Protein AF-A0A3P7F658-F1 (afdb_monomer_lite)

Structure (mmCIF, N/CA/C/O backbone):
data_AF-A0A3P7F658-F1
#
_entry.id   AF-A0A3P7F658-F1
#
loop_
_atom_site.group_PDB
_atom_site.id
_atom_site.type_symbol
_atom_site.label_atom_id
_atom_site.label_alt_id
_atom_site.label_comp_id
_atom_site.label_asym_id
_atom_site.label_entity_id
_atom_site.label_seq_id
_atom_site.pdbx_PDB_ins_code
_atom_site.Cartn_x
_atom_site.Cartn_y
_atom_site.Cartn_z
_atom_site.occupancy
_atom_site.B_iso_or_equiv
_atom_site.auth_seq_id
_atom_site.auth_comp_id
_atom_site.auth_asym_id
_atom_site.auth_atom_id
_atom_site.pdbx_PDB_model_num
ATOM 1 N N . MET A 1 1 ? 13.246 12.745 -25.468 1.00 48.81 1 MET A N 1
ATOM 2 C CA . MET A 1 1 ? 12.795 13.678 -24.410 1.00 48.81 1 MET A CA 1
ATOM 3 C C . MET A 1 1 ? 11.367 13.377 -23.953 1.00 48.81 1 MET A C 1
ATOM 5 O O . MET A 1 1 ? 11.172 13.197 -22.764 1.00 48.81 1 MET A O 1
ATOM 9 N N . SER A 1 2 ? 10.396 13.200 -24.860 1.00 56.00 2 SER A N 1
ATOM 10 C CA . SER A 1 2 ? 8.987 12.924 -24.503 1.00 56.00 2 SER A CA 1
ATOM 11 C C . SER A 1 2 ? 8.736 11.592 -23.772 1.00 56.00 2 SER A C 1
ATOM 13 O O . SER A 1 2 ? 7.877 11.538 -22.903 1.00 56.00 2 SER A O 1
ATOM 15 N N . ILE A 1 3 ? 9.503 10.534 -24.076 1.00 57.44 3 ILE A N 1
ATOM 16 C CA . ILE A 1 3 ? 9.364 9.210 -23.429 1.00 57.44 3 ILE A CA 1
ATOM 17 C C . ILE A 1 3 ? 9.821 9.248 -21.957 1.00 57.44 3 ILE A C 1
ATOM 19 O O . ILE A 1 3 ? 9.172 8.668 -21.095 1.00 57.44 3 ILE A O 1
ATOM 23 N N . ILE A 1 4 ? 10.890 9.995 -21.656 1.00 58.94 4 ILE A N 1
ATOM 24 C CA . ILE A 1 4 ? 11.433 10.126 -20.293 1.00 58.94 4 ILE A CA 1
ATOM 25 C C . ILE A 1 4 ? 10.449 10.892 -19.395 1.00 58.94 4 ILE A C 1
ATOM 27 O O . ILE A 1 4 ? 10.194 10.464 -18.276 1.00 58.94 4 ILE A O 1
ATOM 31 N N . ILE A 1 5 ? 9.834 11.964 -19.913 1.00 61.19 5 ILE A N 1
ATOM 32 C CA . ILE A 1 5 ? 8.835 12.765 -19.183 1.00 61.19 5 ILE A CA 1
ATOM 33 C C . ILE A 1 5 ? 7.604 11.919 -18.813 1.00 61.19 5 ILE A C 1
ATOM 35 O O . ILE A 1 5 ? 7.093 12.011 -17.698 1.00 61.19 5 ILE A O 1
ATOM 39 N N . PHE A 1 6 ? 7.146 11.053 -19.721 1.00 61.16 6 PHE A N 1
ATOM 40 C CA . PHE A 1 6 ? 6.002 10.177 -19.455 1.00 61.16 6 PHE A CA 1
ATOM 41 C C . PHE A 1 6 ? 6.326 9.071 -18.440 1.00 61.16 6 PHE A C 1
ATOM 43 O O . PHE A 1 6 ? 5.519 8.795 -17.554 1.00 61.16 6 PHE A O 1
ATOM 50 N N . SER A 1 7 ? 7.530 8.493 -18.511 1.00 62.72 7 SER A N 1
ATOM 51 C CA . SER A 1 7 ? 8.006 7.517 -17.522 1.00 62.72 7 SER A CA 1
ATOM 52 C C . SER A 1 7 ? 8.086 8.124 -16.115 1.00 62.72 7 SER A C 1
ATOM 54 O O . SER A 1 7 ? 7.703 7.475 -15.144 1.00 62.72 7 SER A O 1
ATOM 56 N N . THR A 1 8 ? 8.520 9.386 -15.991 1.00 66.69 8 THR A N 1
ATOM 57 C CA . THR A 1 8 ? 8.556 10.092 -14.698 1.00 66.69 8 THR A CA 1
ATOM 58 C C . THR A 1 8 ? 7.162 10.406 -14.148 1.00 66.69 8 THR A C 1
ATOM 60 O O . THR A 1 8 ? 6.943 10.287 -12.948 1.00 66.69 8 THR A O 1
ATOM 63 N N . GLN A 1 9 ? 6.186 10.728 -15.004 1.00 70.81 9 GLN A N 1
ATOM 64 C CA . GLN A 1 9 ? 4.804 10.962 -14.563 1.00 70.81 9 GLN A CA 1
ATOM 65 C C . GLN A 1 9 ? 4.122 9.681 -14.067 1.00 70.81 9 GLN A C 1
ATOM 67 O O . GLN A 1 9 ? 3.378 9.723 -13.087 1.00 70.81 9 GLN A O 1
ATOM 72 N N . HIS A 1 10 ? 4.392 8.537 -14.704 1.00 73.12 10 HIS A N 1
ATOM 73 C CA . HIS A 1 10 ? 3.880 7.245 -14.242 1.00 73.12 10 HIS A CA 1
ATOM 74 C C . HIS A 1 10 ? 4.469 6.854 -12.883 1.00 73.12 10 HIS A C 1
ATOM 76 O O . HIS A 1 10 ? 3.735 6.434 -11.990 1.00 73.12 10 HIS A O 1
ATOM 82 N N . PHE A 1 11 ? 5.778 7.057 -12.704 1.00 78.00 11 PHE A N 1
ATOM 83 C CA . PHE A 1 11 ? 6.467 6.850 -11.430 1.00 78.00 11 PHE A CA 1
ATOM 84 C C . PHE A 1 11 ? 5.806 7.641 -10.291 1.00 78.00 11 PHE A C 1
ATOM 86 O O . PHE A 1 11 ? 5.469 7.069 -9.254 1.00 78.00 11 PHE A O 1
ATOM 93 N N . GLU A 1 12 ? 5.574 8.942 -10.489 1.00 80.69 12 GLU A N 1
ATOM 94 C CA . GLU A 1 12 ? 4.965 9.800 -9.467 1.00 80.69 12 GLU A CA 1
ATOM 95 C C . GLU A 1 12 ? 3.525 9.378 -9.157 1.00 80.69 12 GLU A C 1
ATOM 97 O O . GLU A 1 12 ? 3.147 9.254 -7.989 1.00 80.69 12 GLU A O 1
ATOM 102 N N . ALA A 1 13 ? 2.728 9.106 -10.193 1.00 84.62 13 ALA A N 1
ATOM 103 C CA . ALA A 1 13 ? 1.338 8.696 -10.036 1.00 84.62 13 ALA A CA 1
ATOM 104 C C . ALA A 1 13 ? 1.214 7.362 -9.285 1.00 84.62 13 ALA A C 1
ATOM 106 O O . ALA A 1 13 ? 0.420 7.257 -8.345 1.00 84.62 13 ALA A O 1
ATOM 107 N N . TYR A 1 14 ? 2.022 6.366 -9.654 1.00 85.88 14 TYR A N 1
ATOM 108 C CA . TYR A 1 14 ? 2.029 5.062 -8.999 1.00 85.88 14 TYR A CA 1
ATOM 109 C C . TYR A 1 14 ? 2.485 5.166 -7.541 1.00 85.88 14 TYR A C 1
ATOM 111 O O . TYR A 1 14 ? 1.811 4.652 -6.645 1.00 85.88 14 TYR A O 1
ATOM 119 N N . PHE A 1 15 ? 3.579 5.887 -7.277 1.00 88.31 15 PHE A N 1
ATOM 120 C CA . PHE A 1 15 ? 4.074 6.094 -5.917 1.00 88.31 15 PHE A CA 1
ATOM 121 C C . PHE A 1 15 ? 2.996 6.695 -5.006 1.00 88.31 15 PHE A C 1
ATOM 123 O O . PHE A 1 15 ? 2.769 6.200 -3.895 1.00 88.31 15 PHE A O 1
ATOM 130 N N . LEU A 1 16 ? 2.304 7.735 -5.479 1.00 90.31 16 LEU A N 1
ATOM 131 C CA . LEU A 1 16 ? 1.237 8.396 -4.730 1.00 90.31 16 LEU A CA 1
ATOM 132 C C . LEU A 1 16 ? 0.032 7.474 -4.519 1.00 90.31 16 LEU A C 1
ATOM 134 O O . LEU A 1 16 ? -0.468 7.374 -3.395 1.00 90.31 16 LEU A O 1
ATOM 138 N N . PHE A 1 17 ? -0.413 6.774 -5.564 1.00 91.25 17 PHE A N 1
ATOM 139 C CA . PHE A 1 17 ? -1.553 5.858 -5.498 1.00 91.25 17 PHE A CA 1
ATOM 140 C C . PHE A 1 17 ? -1.312 4.705 -4.516 1.00 91.25 17 PHE A C 1
ATOM 142 O O . PHE A 1 17 ? -2.132 4.459 -3.623 1.00 91.25 17 PHE A O 1
ATOM 149 N N . SER A 1 18 ? -0.172 4.028 -4.634 1.00 90.38 18 SER A N 1
ATOM 150 C CA . SER A 1 18 ? 0.169 2.869 -3.805 1.00 90.38 18 SER A CA 1
ATOM 151 C C . SER A 1 18 ? 0.398 3.270 -2.350 1.00 90.38 18 SER A C 1
ATOM 153 O O . SER A 1 18 ? -0.112 2.618 -1.433 1.00 90.38 18 SER A O 1
ATOM 155 N N . SER A 1 19 ? 1.066 4.405 -2.118 1.00 91.94 19 SER A N 1
ATOM 156 C CA . SER A 1 19 ? 1.248 4.959 -0.771 1.00 91.94 19 SER A CA 1
ATOM 157 C C . SER A 1 19 ? -0.086 5.320 -0.120 1.00 91.94 19 SER A C 1
ATOM 159 O O . SER A 1 19 ? -0.325 4.958 1.035 1.00 91.94 19 SER A O 1
ATOM 161 N N . HIS A 1 20 ? -0.979 5.994 -0.851 1.00 93.31 20 HIS A N 1
ATOM 162 C CA . HIS A 1 20 ? -2.308 6.354 -0.357 1.00 93.31 20 HIS A CA 1
ATOM 163 C C . HIS A 1 20 ? -3.135 5.112 -0.002 1.00 93.31 20 HIS A C 1
ATOM 165 O O . HIS A 1 20 ? -3.727 5.045 1.075 1.00 93.31 20 HIS A O 1
ATOM 171 N N . THR A 1 21 ? -3.132 4.105 -0.872 1.00 93.75 21 THR A N 1
ATOM 172 C CA . THR A 1 21 ? -3.888 2.859 -0.689 1.00 93.75 21 THR A CA 1
ATOM 173 C C . THR A 1 21 ? -3.402 2.078 0.537 1.00 93.75 21 THR A C 1
ATOM 175 O O . THR A 1 21 ? -4.210 1.654 1.367 1.00 93.75 21 THR A O 1
ATOM 178 N N . LEU A 1 22 ? -2.084 1.970 0.729 1.00 93.50 22 LEU A N 1
ATOM 179 C CA . LEU A 1 22 ? -1.495 1.304 1.893 1.00 93.50 22 LEU A CA 1
ATOM 180 C C . LEU A 1 22 ? -1.752 2.070 3.200 1.00 93.50 22 LEU A C 1
ATOM 182 O O . LEU A 1 22 ? -2.094 1.463 4.216 1.00 93.50 22 LEU A O 1
ATOM 186 N N . ILE A 1 23 ? -1.655 3.403 3.181 1.00 93.44 23 ILE A N 1
ATOM 187 C CA . ILE A 1 23 ? -2.041 4.239 4.330 1.00 93.44 23 ILE A CA 1
ATOM 188 C C . ILE A 1 23 ? -3.533 4.073 4.642 1.00 93.44 23 ILE A C 1
ATOM 190 O O . ILE A 1 23 ? -3.906 3.981 5.813 1.00 93.44 23 ILE A O 1
ATOM 194 N N . GLY A 1 24 ? -4.384 3.982 3.619 1.00 94.50 24 GLY A N 1
ATOM 195 C CA . GLY A 1 24 ? -5.813 3.713 3.765 1.00 94.50 24 GLY A CA 1
ATOM 196 C C . GLY A 1 24 ? -6.092 2.404 4.508 1.00 94.50 24 GLY A C 1
ATOM 197 O O . GLY A 1 24 ? -6.902 2.392 5.440 1.00 94.50 24 GLY A O 1
ATOM 198 N N . LEU A 1 25 ? -5.366 1.331 4.178 1.00 95.38 25 LEU A N 1
ATOM 199 C CA . LEU A 1 25 ? -5.457 0.054 4.893 1.00 95.38 25 LEU A CA 1
ATOM 200 C C . LEU A 1 25 ? -5.006 0.182 6.352 1.00 95.38 25 LEU A C 1
ATOM 202 O O . LEU A 1 25 ? -5.702 -0.280 7.258 1.00 95.38 25 LEU A O 1
ATOM 206 N N . LEU A 1 26 ? -3.870 0.839 6.598 1.00 93.94 26 LEU A N 1
ATOM 207 C CA . LEU A 1 26 ? -3.364 1.072 7.956 1.00 93.94 26 LEU A CA 1
ATOM 208 C C . LEU A 1 26 ? -4.365 1.867 8.801 1.00 93.94 26 LEU A C 1
ATOM 210 O O . LEU A 1 26 ? -4.590 1.541 9.967 1.00 93.94 26 LEU A O 1
ATOM 214 N N . LEU A 1 27 ? -5.014 2.872 8.211 1.00 94.25 27 LEU A N 1
ATOM 215 C CA . LEU A 1 27 ? -6.063 3.649 8.863 1.00 94.25 27 LEU A CA 1
ATOM 216 C C . LEU A 1 27 ? -7.304 2.796 9.162 1.00 94.25 27 LEU A C 1
ATOM 218 O O . LEU A 1 27 ? -7.876 2.922 10.248 1.00 94.25 27 LEU A O 1
ATOM 222 N N . ALA A 1 28 ? -7.710 1.924 8.235 1.00 95.62 28 ALA A N 1
ATOM 223 C CA . ALA A 1 28 ? -8.821 0.996 8.437 1.00 95.62 28 ALA A CA 1
ATOM 224 C C . ALA A 1 28 ? -8.539 0.042 9.610 1.00 95.62 28 ALA A C 1
ATOM 226 O O . ALA A 1 28 ? -9.371 -0.086 10.510 1.00 95.62 28 ALA A O 1
ATOM 227 N N . ILE A 1 29 ? -7.342 -0.556 9.656 1.00 94.00 29 ILE A N 1
ATOM 228 C CA . ILE A 1 29 ? -6.898 -1.421 10.764 1.00 94.00 29 ILE A CA 1
ATOM 229 C C . ILE A 1 29 ? -6.891 -0.641 12.077 1.00 94.00 29 ILE A C 1
ATOM 231 O O . ILE A 1 29 ? -7.428 -1.110 13.079 1.00 94.00 29 ILE A O 1
ATOM 235 N N . ASN A 1 30 ? -6.330 0.568 12.075 1.00 93.25 30 ASN A N 1
ATOM 236 C CA . ASN A 1 30 ? -6.259 1.407 13.264 1.00 93.25 30 ASN A CA 1
ATOM 237 C C . ASN A 1 30 ? -7.654 1.686 13.851 1.00 93.25 30 ASN A C 1
ATOM 239 O O . ASN A 1 30 ? -7.879 1.510 15.050 1.00 93.25 30 ASN A O 1
ATOM 243 N N . ARG A 1 31 ? -8.618 2.064 13.000 1.00 92.50 31 ARG A N 1
ATOM 244 C CA . ARG A 1 31 ? -10.015 2.295 13.403 1.00 92.50 31 ARG A CA 1
ATOM 245 C C . ARG A 1 31 ? -10.678 1.020 13.915 1.00 92.50 31 ARG A C 1
ATOM 247 O O . ARG A 1 31 ? -11.343 1.059 14.950 1.00 92.50 31 ARG A O 1
ATOM 254 N N . PHE A 1 32 ? -10.460 -0.105 13.238 1.00 93.50 32 PHE A N 1
ATOM 255 C CA . PHE A 1 32 ? -10.966 -1.396 13.690 1.00 93.50 32 PHE A CA 1
ATOM 256 C C . PHE A 1 32 ? -10.440 -1.750 15.083 1.00 93.50 32 PHE A C 1
ATOM 258 O O . PHE A 1 32 ? -11.228 -2.098 15.959 1.00 93.50 32 PHE A O 1
ATOM 265 N N . CYS A 1 33 ? -9.133 -1.622 15.320 1.00 91.12 33 CYS A N 1
ATOM 266 C CA . CYS A 1 33 ? -8.521 -1.914 16.615 1.00 91.12 33 CYS A CA 1
ATOM 267 C C . CYS A 1 33 ? -9.040 -0.993 17.725 1.00 91.12 33 CYS A C 1
ATOM 269 O O . CYS A 1 33 ? -9.295 -1.478 18.826 1.00 91.12 33 CYS A O 1
ATOM 271 N N . ALA A 1 34 ? -9.251 0.295 17.437 1.00 90.19 34 ALA A N 1
ATOM 272 C CA . ALA A 1 34 ? -9.817 1.242 18.399 1.00 90.19 34 ALA A CA 1
ATOM 273 C C . ALA A 1 34 ? -11.234 0.840 18.848 1.00 90.19 34 ALA A C 1
ATOM 275 O O . ALA A 1 34 ? -11.551 0.922 20.032 1.00 90.19 34 ALA A O 1
ATOM 276 N N . VAL A 1 35 ? -12.070 0.360 17.919 1.00 89.69 35 VAL A N 1
ATOM 277 C CA . VAL A 1 35 ? -13.448 -0.078 18.211 1.00 89.69 35 VAL A CA 1
ATOM 278 C C . VAL A 1 35 ? -13.486 -1.478 18.831 1.00 89.69 35 VAL A C 1
ATOM 280 O O . VAL A 1 35 ? -14.267 -1.736 19.741 1.00 89.69 35 VAL A O 1
ATOM 283 N N . ALA A 1 36 ? -12.670 -2.409 18.337 1.00 87.88 36 ALA A N 1
ATOM 284 C CA . ALA A 1 36 ? -12.725 -3.812 18.738 1.00 87.88 36 ALA A CA 1
ATOM 285 C C . ALA A 1 36 ? -11.966 -4.112 20.038 1.00 87.88 36 ALA A C 1
ATOM 287 O O . ALA A 1 36 ? -12.346 -5.047 20.740 1.00 87.88 36 ALA A O 1
ATOM 288 N N . ILE A 1 37 ? -10.882 -3.384 20.332 1.00 87.38 37 ILE A N 1
ATOM 289 C CA . ILE A 1 37 ? -9.985 -3.661 21.466 1.00 87.38 37 ILE A CA 1
ATOM 290 C C . ILE A 1 37 ? -9.534 -2.342 22.131 1.00 87.38 37 ILE A C 1
ATOM 292 O O . ILE A 1 37 ? -8.339 -2.025 22.155 1.00 87.38 37 ILE A O 1
ATOM 296 N N . PRO A 1 38 ? -10.464 -1.562 22.713 1.00 82.50 38 PRO A N 1
ATOM 297 C CA . PRO A 1 38 ? -10.150 -0.244 23.267 1.00 82.50 38 PRO A CA 1
ATOM 298 C C . PRO A 1 38 ? -9.108 -0.299 24.397 1.00 82.50 38 PRO A C 1
ATOM 300 O O . PRO A 1 38 ? -8.268 0.590 24.513 1.00 82.50 38 PRO A O 1
ATOM 303 N N . THR A 1 39 ? -9.092 -1.372 25.194 1.00 82.62 39 THR A N 1
ATOM 304 C CA . THR A 1 39 ? -8.200 -1.515 26.360 1.00 82.62 39 THR A CA 1
ATOM 305 C C . THR A 1 39 ? -6.731 -1.732 25.998 1.00 82.62 39 THR A C 1
ATOM 307 O O . THR A 1 39 ? -5.853 -1.384 26.783 1.00 82.62 39 THR A O 1
ATOM 310 N N . LYS A 1 40 ? -6.439 -2.289 24.816 1.00 82.81 40 LYS A N 1
ATOM 311 C CA . LYS A 1 40 ? -5.063 -2.552 24.352 1.00 82.81 40 LYS A CA 1
ATOM 312 C C . LYS A 1 40 ? -4.625 -1.640 23.209 1.00 82.81 40 LYS A C 1
ATOM 314 O O . LYS A 1 40 ? -3.459 -1.681 22.826 1.00 82.81 40 LYS A O 1
ATOM 319 N N . TYR A 1 41 ? -5.518 -0.799 22.688 1.00 86.50 41 TYR A N 1
ATOM 320 C CA . TYR A 1 41 ? -5.236 0.072 21.548 1.00 86.50 41 TYR A CA 1
ATOM 321 C C . TYR A 1 41 ? -3.987 0.941 21.759 1.00 86.50 41 TYR A C 1
ATOM 323 O O . TYR A 1 41 ? -3.084 0.910 20.928 1.00 86.50 41 TYR A O 1
ATOM 331 N N . ASN A 1 42 ? -3.873 1.622 22.906 1.00 80.12 42 ASN A N 1
ATOM 332 C CA . ASN A 1 42 ? -2.725 2.492 23.205 1.00 80.12 42 ASN A CA 1
ATOM 333 C C . ASN A 1 42 ? -1.386 1.742 23.322 1.00 80.12 42 ASN A C 1
ATOM 335 O O . ASN A 1 42 ? -0.330 2.345 23.132 1.00 80.12 42 ASN A O 1
ATOM 339 N N . ALA A 1 43 ? -1.413 0.440 23.626 1.00 81.00 43 ALA A N 1
ATOM 340 C CA . ALA A 1 43 ? -0.210 -0.388 23.666 1.00 81.00 43 ALA A CA 1
ATOM 341 C C . ALA A 1 43 ? 0.221 -0.845 22.261 1.00 81.00 43 ALA A C 1
ATOM 343 O O . ALA A 1 43 ? 1.415 -0.958 21.996 1.00 81.00 43 ALA A O 1
ATOM 344 N N . ILE A 1 44 ? -0.740 -1.085 21.362 1.00 79.50 44 ILE A N 1
ATOM 345 C CA . ILE A 1 44 ? -0.494 -1.571 19.995 1.00 79.50 44 ILE A CA 1
ATOM 346 C C . ILE A 1 44 ? -0.148 -0.404 19.055 1.00 79.50 44 ILE A C 1
ATOM 348 O O . ILE A 1 44 ? 0.863 -0.439 18.358 1.00 79.50 44 ILE A O 1
ATOM 352 N N . PHE A 1 45 ? -0.957 0.657 19.056 1.00 84.50 45 PHE A N 1
ATOM 353 C CA . PHE A 1 45 ? -0.813 1.818 18.177 1.00 84.50 45 PHE A CA 1
ATOM 354 C C . PHE A 1 45 ? -0.276 3.028 18.946 1.00 84.50 45 PHE A C 1
ATOM 356 O O . PHE A 1 45 ? -0.981 3.994 19.227 1.00 84.50 45 PHE A O 1
ATOM 363 N N . ASN A 1 46 ? 1.017 2.992 19.274 1.00 86.44 46 ASN A N 1
ATOM 364 C CA . ASN A 1 46 ? 1.712 4.163 19.809 1.00 86.44 46 ASN A CA 1
ATOM 365 C C . ASN A 1 46 ? 2.179 5.088 18.666 1.00 86.44 46 ASN A C 1
ATOM 367 O O . ASN A 1 46 ? 2.604 4.618 17.609 1.00 86.44 46 ASN A O 1
ATOM 371 N N . ARG A 1 47 ? 2.198 6.409 18.889 1.00 85.62 47 ARG A N 1
ATOM 372 C CA . ARG A 1 47 ? 2.610 7.432 17.906 1.00 85.62 47 ARG A CA 1
ATOM 373 C C . ARG A 1 47 ? 3.943 7.105 17.232 1.00 85.62 47 ARG A C 1
ATOM 375 O O . ARG A 1 47 ? 4.068 7.219 16.019 1.00 85.62 47 ARG A O 1
ATOM 382 N N . ARG A 1 48 ? 4.938 6.661 18.007 1.00 88.62 48 ARG A N 1
ATOM 383 C CA . ARG A 1 48 ? 6.264 6.297 17.472 1.00 88.62 48 ARG A CA 1
ATOM 384 C C . ARG A 1 48 ? 6.206 5.092 16.531 1.00 88.62 48 ARG A C 1
ATOM 386 O O . ARG A 1 48 ? 6.940 5.063 15.551 1.00 88.62 48 ARG A O 1
ATOM 393 N N . PHE A 1 49 ? 5.360 4.110 16.831 1.00 89.12 49 PHE A N 1
ATOM 394 C CA . PHE A 1 49 ? 5.194 2.916 16.006 1.00 89.12 49 PHE A CA 1
ATOM 395 C C . PHE A 1 49 ? 4.500 3.255 14.684 1.00 89.12 49 PHE A C 1
ATOM 397 O O . PHE A 1 49 ? 4.990 2.879 13.625 1.00 89.12 49 PHE A O 1
ATOM 404 N N . VAL A 1 50 ? 3.440 4.068 14.739 1.00 89.50 50 VAL A N 1
ATOM 405 C CA . VAL A 1 50 ? 2.720 4.538 13.545 1.00 89.50 50 VAL A CA 1
ATOM 406 C C . VAL A 1 50 ? 3.641 5.311 12.604 1.00 89.50 50 VAL A C 1
ATOM 408 O O . VAL A 1 50 ? 3.684 5.006 11.417 1.00 89.50 50 VAL A O 1
ATOM 411 N N . ILE A 1 51 ? 4.433 6.255 13.127 1.00 90.75 51 ILE A N 1
ATOM 412 C CA . ILE A 1 51 ? 5.386 7.023 12.307 1.00 90.75 51 ILE A CA 1
ATOM 413 C C . ILE A 1 51 ? 6.390 6.092 11.616 1.00 90.75 51 ILE A C 1
ATOM 415 O O . ILE A 1 51 ? 6.646 6.249 10.425 1.00 90.75 51 ILE A O 1
ATOM 419 N N . LYS A 1 52 ? 6.928 5.094 12.332 1.00 92.75 52 LYS A N 1
ATOM 420 C CA . LYS A 1 52 ? 7.859 4.117 11.748 1.00 92.75 52 LYS A CA 1
ATOM 421 C C . LYS A 1 52 ? 7.218 3.306 10.623 1.00 92.75 52 LYS A C 1
ATOM 423 O O . LYS A 1 52 ? 7.860 3.118 9.597 1.00 92.75 52 LYS A O 1
ATOM 428 N N . ILE A 1 53 ? 5.974 2.857 10.796 1.00 92.50 53 ILE A N 1
ATOM 429 C CA . ILE A 1 53 ? 5.255 2.110 9.756 1.00 92.50 53 ILE A CA 1
ATOM 430 C C . ILE A 1 53 ? 5.021 2.979 8.518 1.00 92.50 53 ILE A C 1
ATOM 432 O O . ILE A 1 53 ? 5.256 2.508 7.412 1.00 92.50 53 ILE A O 1
ATOM 436 N N . VAL A 1 54 ? 4.587 4.231 8.688 1.00 91.50 54 VAL A N 1
ATOM 437 C CA . VAL A 1 54 ? 4.309 5.134 7.556 1.00 91.50 54 VAL A CA 1
ATOM 438 C C . VAL A 1 54 ? 5.586 5.485 6.792 1.00 91.50 54 VAL A C 1
ATOM 440 O O . VAL A 1 54 ? 5.607 5.451 5.568 1.00 91.50 54 VAL A O 1
ATOM 443 N N . ILE A 1 55 ? 6.683 5.778 7.492 1.00 93.44 55 ILE A N 1
ATOM 444 C CA . ILE A 1 55 ? 7.969 6.024 6.825 1.00 93.44 55 ILE A CA 1
ATOM 445 C C . ILE A 1 55 ? 8.451 4.747 6.124 1.00 93.44 55 ILE A C 1
ATOM 447 O O . ILE A 1 55 ? 8.906 4.800 4.983 1.00 93.44 55 ILE A O 1
ATOM 451 N N . GLY A 1 56 ? 8.313 3.591 6.778 1.00 92.19 56 GLY A N 1
ATOM 452 C CA . GLY A 1 56 ? 8.667 2.298 6.198 1.00 92.19 56 GLY A CA 1
ATOM 453 C C . GLY A 1 56 ? 7.869 1.971 4.935 1.00 92.19 56 GLY A C 1
ATOM 454 O O . GLY A 1 56 ? 8.445 1.471 3.973 1.00 92.19 56 GLY A O 1
ATOM 455 N N . SER A 1 57 ? 6.573 2.297 4.898 1.00 91.38 57 SER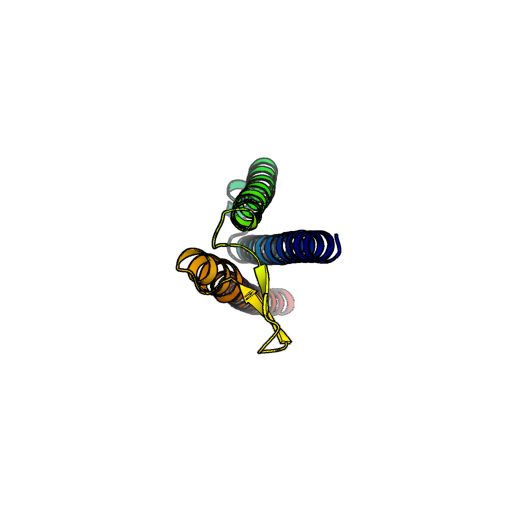 A N 1
ATOM 456 C CA . SER A 1 57 ? 5.740 2.072 3.715 1.00 91.38 57 SER A CA 1
ATOM 457 C C . SER A 1 57 ? 6.150 2.956 2.540 1.00 91.38 57 SER A C 1
ATOM 459 O O . SER A 1 57 ? 6.204 2.470 1.413 1.00 91.38 57 SER A O 1
ATOM 461 N N . TRP A 1 58 ? 6.505 4.218 2.788 1.00 91.25 58 TRP A N 1
ATOM 462 C CA . TRP A 1 58 ? 7.020 5.108 1.743 1.00 91.25 58 TRP A CA 1
ATOM 463 C C . TRP A 1 58 ? 8.354 4.622 1.187 1.00 91.25 58 TRP A C 1
ATOM 465 O O . TRP A 1 58 ? 8.520 4.565 -0.028 1.00 91.25 58 TRP A O 1
ATOM 475 N N . ILE A 1 59 ? 9.283 4.214 2.056 1.00 92.94 59 ILE A N 1
ATOM 476 C CA . ILE A 1 59 ? 10.575 3.661 1.627 1.00 92.94 59 ILE A CA 1
ATOM 477 C C . ILE A 1 59 ? 10.363 2.402 0.781 1.00 92.94 59 ILE A C 1
ATOM 479 O O . ILE A 1 59 ? 10.973 2.273 -0.278 1.00 92.94 59 ILE A O 1
ATOM 483 N N . LEU A 1 60 ? 9.470 1.501 1.202 1.00 90.00 60 LEU A N 1
ATOM 484 C CA . LEU A 1 60 ? 9.144 0.298 0.436 1.00 90.00 60 LEU A CA 1
ATOM 485 C C . LEU A 1 60 ? 8.612 0.646 -0.961 1.00 90.00 60 LEU A C 1
ATOM 487 O O . LEU A 1 60 ? 9.055 0.052 -1.940 1.00 90.00 60 LEU A O 1
ATOM 491 N N . MET A 1 61 ? 7.710 1.627 -1.069 1.00 89.12 61 MET A N 1
ATOM 492 C CA . MET A 1 61 ? 7.194 2.057 -2.371 1.00 89.12 61 MET A CA 1
ATOM 493 C C . MET A 1 61 ? 8.277 2.700 -3.236 1.00 89.12 61 MET A C 1
ATOM 495 O O . MET A 1 61 ? 8.342 2.395 -4.421 1.00 89.12 61 MET A O 1
ATOM 499 N N . LEU A 1 62 ? 9.173 3.514 -2.669 1.00 89.00 62 LEU A N 1
ATOM 500 C CA . LEU A 1 62 ? 10.303 4.081 -3.415 1.00 89.00 62 LEU A CA 1
ATOM 501 C C . LEU A 1 62 ? 11.222 2.994 -3.985 1.00 89.00 62 LEU A C 1
ATOM 503 O O . LEU A 1 62 ? 11.669 3.119 -5.122 1.00 89.00 62 LEU A O 1
ATOM 507 N N . ILE A 1 63 ? 11.467 1.916 -3.232 1.00 89.25 63 ILE A N 1
ATOM 508 C CA . ILE A 1 63 ? 12.257 0.772 -3.709 1.00 89.25 63 ILE A CA 1
ATOM 509 C C . ILE A 1 63 ? 11.565 0.106 -4.900 1.00 89.25 63 ILE A C 1
ATOM 511 O O . ILE A 1 63 ? 12.210 -0.122 -5.918 1.00 89.25 63 ILE A O 1
ATOM 515 N N . VAL A 1 64 ? 10.259 -0.165 -4.803 1.00 87.38 64 VAL A N 1
ATOM 516 C CA . VAL A 1 64 ? 9.488 -0.752 -5.912 1.00 87.38 64 VAL A CA 1
ATOM 517 C C . VAL A 1 64 ? 9.535 0.159 -7.137 1.00 87.38 64 VAL A C 1
ATOM 519 O O . VAL A 1 64 ? 9.803 -0.314 -8.234 1.00 87.38 64 VAL A O 1
ATOM 522 N N . CYS A 1 65 ? 9.369 1.468 -6.951 1.00 85.81 65 CYS A N 1
ATOM 523 C CA . CYS A 1 65 ? 9.418 2.437 -8.043 1.00 85.81 65 CYS A CA 1
ATOM 524 C C . CYS A 1 65 ? 10.821 2.555 -8.676 1.00 85.81 65 CYS A C 1
ATOM 526 O O . CYS A 1 65 ? 10.950 2.841 -9.865 1.00 85.81 65 CYS A O 1
ATOM 528 N N . ALA A 1 66 ? 11.891 2.299 -7.920 1.00 85.88 66 ALA A N 1
ATOM 529 C CA . ALA A 1 66 ? 13.245 2.256 -8.466 1.00 85.88 66 ALA A CA 1
ATOM 530 C C . ALA A 1 66 ? 13.447 1.078 -9.438 1.00 85.88 66 ALA A C 1
ATOM 532 O O . ALA A 1 66 ? 14.200 1.221 -10.400 1.00 85.88 66 ALA A O 1
ATOM 533 N N . LEU A 1 67 ? 12.731 -0.043 -9.257 1.00 86.50 67 LEU A N 1
ATOM 534 C CA . LEU A 1 67 ? 12.825 -1.217 -10.141 1.00 86.50 67 LEU A CA 1
ATOM 535 C C . LEU A 1 67 ? 12.383 -0.925 -11.582 1.00 86.50 67 LEU A C 1
ATOM 537 O O . LEU A 1 67 ? 12.842 -1.596 -12.497 1.00 86.50 67 LEU A O 1
ATOM 541 N N . TYR A 1 68 ? 11.563 0.104 -11.800 1.00 81.56 68 TYR A N 1
ATOM 542 C CA . TYR A 1 68 ? 11.098 0.519 -13.130 1.00 81.56 68 TYR A CA 1
ATOM 543 C C . TYR A 1 68 ? 12.238 1.018 -14.016 1.00 81.56 68 TYR A C 1
ATOM 545 O O . TYR A 1 68 ? 12.078 1.077 -15.227 1.00 81.56 68 TYR A O 1
ATOM 553 N N . HIS A 1 69 ? 13.371 1.394 -13.416 1.00 83.38 69 HIS A N 1
ATOM 554 C CA . HIS A 1 69 ? 14.551 1.872 -14.133 1.00 83.38 69 HIS A CA 1
ATOM 555 C C . HIS A 1 69 ? 15.516 0.737 -14.508 1.00 83.38 69 HIS A C 1
ATOM 557 O O . HIS A 1 69 ? 16.565 1.005 -15.091 1.00 83.38 69 HIS A O 1
ATOM 563 N N . ILE A 1 70 ? 15.198 -0.512 -14.155 1.00 85.06 70 ILE A N 1
ATOM 564 C CA . ILE A 1 70 ? 15.991 -1.689 -14.514 1.00 85.06 70 ILE A CA 1
ATOM 565 C C . ILE A 1 70 ? 15.602 -2.146 -15.923 1.00 85.06 70 ILE A C 1
ATOM 567 O O . ILE A 1 70 ? 14.422 -2.201 -16.270 1.00 85.06 70 ILE A O 1
ATOM 571 N N . ASP A 1 71 ? 16.602 -2.524 -16.718 1.00 83.81 71 ASP A N 1
ATOM 572 C CA . ASP A 1 71 ? 16.399 -3.061 -18.063 1.00 83.81 71 ASP A CA 1
ATOM 573 C C . ASP A 1 71 ? 15.463 -4.276 -18.071 1.00 83.81 71 ASP A C 1
ATOM 575 O O . ASP A 1 71 ? 15.638 -5.236 -17.319 1.00 83.81 71 ASP A O 1
ATOM 579 N N . GLY A 1 72 ? 14.436 -4.211 -18.922 1.00 84.25 72 GLY A N 1
ATOM 580 C CA . GLY A 1 72 ? 13.355 -5.193 -19.005 1.00 84.25 72 GLY A CA 1
ATOM 581 C C . GLY A 1 72 ? 12.160 -4.927 -18.083 1.00 84.25 72 GLY A C 1
ATOM 582 O O . GLY A 1 72 ? 11.125 -5.568 -18.248 1.00 84.25 72 GLY A O 1
ATOM 583 N N . CYS A 1 73 ? 12.254 -4.001 -17.128 1.00 86.88 73 CYS A N 1
ATOM 584 C CA . CYS A 1 73 ? 11.158 -3.641 -16.214 1.00 86.88 73 CYS A CA 1
ATOM 585 C C . CYS A 1 73 ? 10.517 -2.288 -16.571 1.00 86.88 73 CYS A C 1
ATOM 587 O O . CYS A 1 73 ? 9.673 -1.780 -15.830 1.00 86.88 73 CYS A O 1
ATOM 589 N N . HIS A 1 74 ? 10.948 -1.688 -17.682 1.00 82.50 74 HIS A N 1
ATOM 590 C CA . HIS A 1 74 ? 10.531 -0.358 -18.098 1.00 82.50 74 HIS A CA 1
ATOM 591 C C . HIS A 1 74 ? 9.059 -0.346 -18.514 1.00 82.50 74 HIS A C 1
ATOM 593 O O . HIS A 1 74 ? 8.548 -1.279 -19.140 1.00 82.50 74 HIS A O 1
ATOM 599 N N . TYR A 1 75 ? 8.391 0.759 -18.201 1.00 80.94 75 TYR A N 1
ATOM 600 C CA . TYR A 1 75 ? 7.021 1.014 -18.622 1.00 80.94 75 TYR A CA 1
ATOM 601 C C . TYR A 1 75 ? 7.035 1.792 -19.938 1.00 80.94 75 TYR A C 1
ATOM 603 O O . TYR A 1 75 ? 7.432 2.961 -19.978 1.00 80.94 75 TYR A O 1
ATOM 611 N N . ASN A 1 76 ? 6.660 1.138 -21.035 1.00 82.62 76 ASN A N 1
ATOM 612 C CA . ASN A 1 76 ? 6.785 1.688 -22.379 1.00 82.62 76 ASN A CA 1
ATOM 613 C C . ASN A 1 76 ? 5.419 1.837 -23.065 1.00 82.62 76 ASN A C 1
ATOM 615 O O . ASN A 1 76 ? 4.409 1.248 -22.680 1.00 82.62 76 ASN A O 1
ATOM 619 N N . PHE A 1 77 ? 5.377 2.706 -24.074 1.00 82.88 77 PHE A N 1
ATOM 620 C CA . PHE A 1 77 ? 4.200 2.843 -24.921 1.00 82.88 77 PHE A CA 1
ATOM 621 C C . PHE A 1 77 ? 4.327 1.887 -26.099 1.00 82.88 77 PHE A C 1
ATOM 623 O O . PHE A 1 77 ? 5.173 2.087 -26.980 1.00 82.88 77 PHE A O 1
ATOM 630 N N . ASP A 1 78 ? 3.470 0.873 -26.135 1.00 84.62 78 ASP A N 1
ATOM 631 C CA . ASP A 1 78 ? 3.380 -0.014 -27.281 1.00 84.62 78 ASP A CA 1
ATOM 632 C C . ASP A 1 78 ? 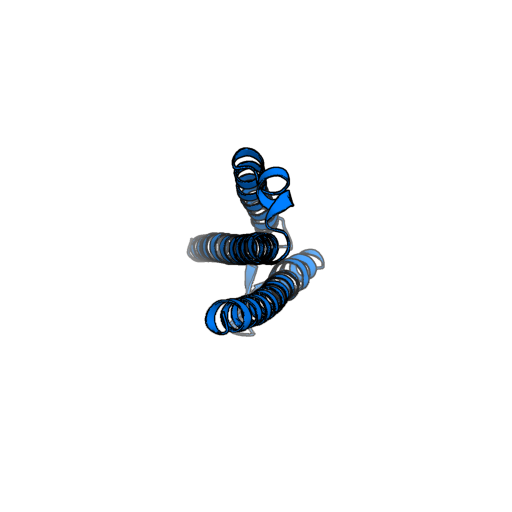2.616 0.677 -28.413 1.00 84.62 78 ASP A C 1
ATOM 634 O O . ASP A 1 78 ? 1.443 1.042 -28.296 1.00 84.62 78 ASP A O 1
ATOM 638 N N . ARG A 1 79 ? 3.303 0.841 -29.544 1.00 86.00 79 ARG A N 1
ATOM 639 C CA . ARG A 1 79 ? 2.761 1.491 -30.740 1.00 86.00 79 ARG A CA 1
ATOM 640 C C . ARG A 1 79 ? 1.781 0.615 -31.517 1.00 86.00 79 ARG A C 1
ATOM 642 O O . ARG A 1 79 ? 1.077 1.153 -32.363 1.00 86.00 79 ARG A O 1
ATOM 649 N N . ILE A 1 80 ? 1.752 -0.694 -31.269 1.00 87.38 80 ILE A N 1
ATOM 650 C CA . ILE A 1 80 ? 0.846 -1.627 -31.949 1.00 87.38 80 ILE A CA 1
ATOM 651 C C . ILE A 1 80 ? -0.518 -1.609 -31.262 1.00 87.38 80 ILE A C 1
ATOM 653 O O . ILE A 1 80 ? -1.545 -1.423 -31.911 1.00 87.38 80 ILE A O 1
ATOM 657 N N . THR A 1 81 ? -0.534 -1.771 -29.939 1.00 88.06 81 THR A N 1
ATOM 658 C CA . THR A 1 81 ? -1.778 -1.775 -29.154 1.00 88.06 81 THR A CA 1
ATOM 659 C C . THR A 1 81 ? -2.241 -0.379 -28.735 1.00 88.06 81 THR A C 1
ATOM 661 O O . THR A 1 81 ? -3.360 -0.242 -28.239 1.00 88.06 81 THR A O 1
ATOM 664 N N . TYR A 1 82 ? -1.412 0.653 -28.947 1.00 85.50 82 TYR A N 1
ATOM 665 C CA . TYR A 1 82 ? -1.616 2.029 -28.476 1.00 85.50 82 TYR A CA 1
ATOM 666 C C . TYR A 1 82 ? -1.880 2.107 -26.967 1.00 85.50 82 TYR A C 1
ATOM 668 O O . TYR A 1 82 ? -2.676 2.923 -26.496 1.00 85.50 82 TYR A O 1
ATOM 676 N N . ARG A 1 83 ? -1.229 1.229 -26.199 1.00 83.75 83 ARG A N 1
ATOM 677 C CA . ARG A 1 83 ? -1.374 1.135 -24.746 1.00 83.75 83 ARG A CA 1
ATOM 678 C C . ARG A 1 83 ? -0.023 1.273 -24.075 1.00 83.75 83 ARG A C 1
ATOM 680 O O . ARG A 1 83 ? 1.004 0.838 -24.590 1.00 83.75 83 ARG A O 1
ATOM 687 N N . TRP A 1 84 ? -0.056 1.879 -22.899 1.00 82.06 84 TRP A N 1
ATOM 688 C CA . TRP A 1 84 ? 1.061 1.813 -21.979 1.00 82.06 84 TRP A CA 1
ATOM 689 C C . TRP A 1 84 ? 1.049 0.455 -21.296 1.00 82.06 84 TRP A C 1
ATOM 691 O O . TRP A 1 84 ? 0.005 0.023 -20.802 1.00 82.06 84 TRP A O 1
ATOM 701 N N . GLN A 1 85 ? 2.184 -0.224 -21.319 1.00 83.94 85 GLN A N 1
ATOM 702 C CA . GLN A 1 85 ? 2.341 -1.515 -20.676 1.00 83.94 85 GLN A CA 1
ATOM 703 C C . GLN A 1 85 ? 3.791 -1.717 -20.262 1.00 83.94 85 GLN A C 1
ATOM 705 O O . GLN A 1 85 ? 4.711 -1.053 -20.743 1.00 83.94 85 GLN A O 1
ATOM 710 N N . PHE A 1 86 ? 3.984 -2.643 -19.336 1.00 85.88 86 PHE A N 1
ATOM 711 C CA . PHE A 1 86 ? 5.316 -3.138 -19.055 1.00 85.88 86 PHE A CA 1
ATOM 712 C C . PHE A 1 86 ? 5.833 -3.935 -20.240 1.00 85.88 86 PHE A C 1
ATOM 714 O O . PHE A 1 86 ? 5.068 -4.581 -20.957 1.00 85.88 86 PHE A O 1
ATOM 721 N N . GLU A 1 87 ? 7.146 -3.902 -20.426 1.00 84.88 87 GLU A N 1
ATOM 722 C CA . GLU A 1 87 ? 7.801 -4.776 -21.385 1.00 84.88 87 GLU A CA 1
ATOM 723 C C . GLU A 1 87 ? 7.485 -6.247 -21.066 1.00 84.88 87 GLU A C 1
ATOM 725 O O . GLU A 1 87 ? 7.477 -6.643 -19.897 1.00 84.88 87 GLU A O 1
ATOM 730 N N . ASP A 1 88 ? 7.225 -7.067 -22.093 1.00 85.88 88 ASP A N 1
ATOM 731 C CA . ASP A 1 88 ? 6.898 -8.493 -21.927 1.00 85.88 88 ASP A CA 1
ATOM 732 C C . ASP A 1 88 ? 8.150 -9.331 -21.615 1.00 85.88 88 ASP A C 1
ATOM 734 O O . ASP A 1 88 ? 8.526 -10.283 -22.301 1.00 85.88 88 ASP A O 1
ATOM 738 N N . THR A 1 89 ? 8.831 -8.946 -20.544 1.00 90.62 89 THR A N 1
ATOM 739 C CA . THR A 1 89 ? 9.862 -9.734 -19.887 1.00 90.62 89 THR A CA 1
ATOM 740 C C . THR A 1 89 ? 9.294 -10.335 -18.606 1.00 90.62 89 THR A C 1
ATOM 742 O O . THR A 1 89 ? 8.215 -9.972 -18.126 1.00 90.62 89 THR A O 1
ATOM 745 N N . LEU A 1 90 ? 10.050 -11.251 -17.999 1.00 90.56 90 LEU A N 1
ATOM 746 C CA . LEU A 1 90 ? 9.717 -11.764 -16.675 1.00 90.56 90 LEU A CA 1
ATOM 747 C C . LEU A 1 90 ? 9.610 -10.626 -15.641 1.00 90.56 90 LEU A C 1
ATOM 749 O O . LEU A 1 90 ? 8.711 -10.648 -14.805 1.00 90.56 90 LEU A O 1
ATOM 753 N N . CYS A 1 91 ? 10.498 -9.627 -15.708 1.00 90.94 91 CYS A N 1
ATOM 754 C CA . CYS A 1 91 ? 10.490 -8.524 -14.752 1.00 90.94 91 CYS A CA 1
ATOM 755 C C . CYS A 1 91 ? 9.264 -7.627 -14.921 1.00 90.94 91 CYS A C 1
ATOM 757 O O . CYS A 1 91 ? 8.578 -7.343 -13.941 1.00 90.94 91 CYS A O 1
ATOM 759 N N . GLY A 1 92 ? 8.968 -7.222 -16.159 1.00 89.12 92 GLY A N 1
ATOM 760 C CA . GLY A 1 92 ? 7.818 -6.375 -16.458 1.00 89.12 92 GLY A CA 1
ATOM 761 C C . GLY A 1 92 ? 6.497 -7.021 -16.040 1.00 89.12 92 GLY A C 1
ATOM 762 O O . GLY A 1 92 ? 5.666 -6.360 -15.422 1.00 89.12 9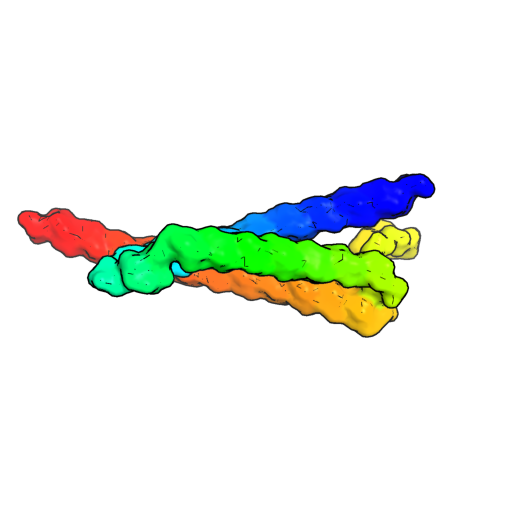2 GLY A O 1
ATOM 763 N N . ARG A 1 93 ? 6.339 -8.337 -16.251 1.00 89.75 93 ARG A N 1
ATOM 764 C CA . ARG A 1 93 ? 5.170 -9.090 -15.761 1.00 89.75 93 ARG A CA 1
ATOM 765 C C . ARG A 1 93 ? 5.093 -9.167 -14.242 1.00 89.75 93 ARG A C 1
ATOM 767 O O . ARG A 1 93 ? 4.029 -8.932 -13.679 1.00 89.75 93 ARG A O 1
ATOM 774 N N . ILE A 1 94 ? 6.201 -9.465 -13.560 1.00 90.62 94 ILE A N 1
ATOM 775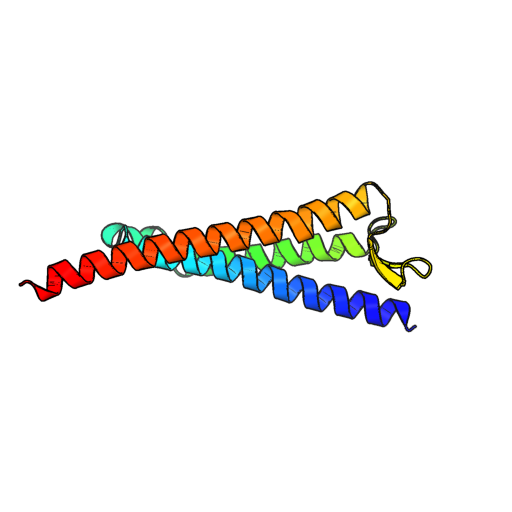 C CA . ILE A 1 94 ? 6.221 -9.504 -12.089 1.00 90.62 94 ILE A CA 1
ATOM 776 C C . ILE A 1 94 ? 5.846 -8.134 -11.513 1.00 90.62 94 ILE A C 1
ATOM 778 O O . ILE A 1 94 ? 5.034 -8.049 -10.591 1.00 90.62 94 ILE A O 1
ATOM 782 N N . LEU A 1 95 ? 6.407 -7.061 -12.064 1.00 89.31 95 LEU A N 1
ATOM 783 C CA . LEU A 1 95 ? 6.169 -5.709 -11.579 1.00 89.31 95 LEU A CA 1
ATOM 784 C C . LEU A 1 95 ? 4.732 -5.256 -11.880 1.00 89.31 95 LEU A C 1
ATOM 786 O O . LEU A 1 95 ? 4.011 -4.877 -10.963 1.00 89.31 95 LEU A O 1
ATOM 790 N N . GLY A 1 96 ? 4.275 -5.384 -13.125 1.00 88.38 96 GLY A N 1
ATOM 791 C CA . GLY A 1 96 ? 2.943 -4.935 -13.530 1.00 88.38 96 GLY A CA 1
ATOM 792 C C . GLY A 1 96 ? 1.798 -5.780 -12.977 1.00 88.38 96 GLY A C 1
ATOM 793 O O . GLY A 1 96 ? 0.852 -5.254 -12.391 1.00 88.38 96 GLY A O 1
ATOM 794 N N . GLU A 1 97 ? 1.860 -7.102 -13.124 1.00 90.19 97 GLU A N 1
ATOM 795 C CA . GLU A 1 97 ? 0.742 -7.959 -12.720 1.00 90.19 97 GLU A CA 1
ATOM 796 C C . GLU A 1 97 ? 0.712 -8.157 -11.206 1.00 90.19 97 GLU A C 1
ATOM 798 O O . GLU A 1 97 ? -0.332 -7.993 -10.573 1.00 90.19 97 GLU A O 1
ATOM 803 N N . TYR A 1 98 ? 1.849 -8.495 -10.595 1.00 89.88 98 TYR A N 1
ATOM 804 C CA . TYR A 1 98 ? 1.869 -8.843 -9.176 1.00 89.88 98 TYR A CA 1
ATOM 805 C C . TYR A 1 98 ? 2.048 -7.624 -8.276 1.00 89.88 98 TYR A C 1
ATOM 807 O O . TYR A 1 98 ? 1.278 -7.467 -7.323 1.00 89.88 98 TYR A O 1
ATOM 815 N N . ALA A 1 99 ? 3.039 -6.771 -8.552 1.00 88.88 99 ALA A N 1
ATOM 816 C CA . ALA A 1 99 ? 3.357 -5.652 -7.666 1.00 88.88 99 ALA A CA 1
ATOM 817 C C . ALA A 1 99 ? 2.397 -4.466 -7.825 1.00 88.88 99 ALA A C 1
ATOM 819 O O . ALA A 1 99 ? 2.038 -3.866 -6.814 1.00 88.88 99 ALA A O 1
ATOM 820 N N . GLU A 1 100 ? 1.935 -4.149 -9.038 1.00 87.44 100 GLU A N 1
ATOM 821 C CA . GLU A 1 100 ? 0.939 -3.090 -9.219 1.00 87.44 100 GLU A CA 1
ATOM 822 C C . GLU A 1 100 ? -0.487 -3.620 -9.067 1.00 87.44 100 GLU A C 1
ATOM 824 O O . GLU A 1 100 ? -1.216 -3.183 -8.174 1.00 87.44 100 GLU A O 1
ATOM 829 N N . TYR A 1 101 ? -0.902 -4.561 -9.919 1.00 90.94 101 TYR A N 1
ATOM 830 C CA . TYR A 1 101 ? -2.313 -4.924 -10.046 1.00 90.94 101 TYR A CA 1
ATOM 831 C C . TYR A 1 101 ? -2.824 -5.774 -8.873 1.00 90.94 101 TYR A C 1
ATOM 833 O O . TYR A 1 101 ? -3.711 -5.334 -8.132 1.00 90.94 101 TYR A O 1
ATOM 841 N N . TYR A 1 102 ? -2.267 -6.970 -8.656 1.00 94.44 102 TYR A N 1
ATOM 842 C CA . TYR A 1 102 ? -2.757 -7.882 -7.613 1.00 94.44 102 TYR A CA 1
ATOM 843 C C . TYR A 1 102 ? -2.535 -7.341 -6.202 1.00 94.44 102 TYR A C 1
ATOM 845 O O . TYR A 1 102 ? -3.432 -7.447 -5.361 1.00 94.44 102 TYR A O 1
ATOM 853 N N . PHE A 1 103 ? -1.375 -6.738 -5.930 1.00 92.19 103 PHE A N 1
ATOM 854 C CA . PHE A 1 103 ? -1.099 -6.146 -4.623 1.00 92.19 103 PHE A CA 1
ATOM 855 C C . PHE A 1 103 ? -2.065 -4.997 -4.303 1.00 92.19 103 PHE A C 1
ATOM 857 O O . PHE A 1 103 ? -2.680 -4.999 -3.234 1.00 92.19 103 PHE A O 1
ATOM 864 N N . SER A 1 104 ? -2.275 -4.055 -5.230 1.00 93.00 104 SER A N 1
ATOM 865 C CA . SER A 1 104 ? -3.213 -2.942 -5.017 1.00 93.00 104 SER A CA 1
ATOM 866 C C . SER A 1 104 ? -4.644 -3.435 -4.834 1.00 93.00 104 SER A C 1
ATOM 868 O O . SER A 1 104 ? -5.335 -2.997 -3.910 1.00 93.00 104 SER A O 1
ATOM 870 N N . LEU A 1 105 ? -5.083 -4.391 -5.659 1.00 95.69 105 LEU A N 1
ATOM 871 C CA . LEU A 1 105 ? -6.404 -5.004 -5.535 1.00 95.69 105 LEU A CA 1
ATOM 872 C C . LEU A 1 105 ? -6.588 -5.653 -4.158 1.00 95.69 105 LEU A C 1
ATOM 874 O O . LEU A 1 105 ? -7.599 -5.417 -3.493 1.00 95.69 105 LEU A O 1
ATOM 878 N N . PHE A 1 106 ? -5.599 -6.421 -3.698 1.00 96.31 106 PHE A N 1
ATOM 879 C CA . PHE A 1 106 ? -5.618 -7.045 -2.379 1.00 96.31 106 PHE A CA 1
ATOM 880 C C . PHE A 1 106 ? -5.744 -6.008 -1.255 1.00 96.31 106 PHE A C 1
ATOM 882 O O . PHE A 1 106 ? -6.610 -6.141 -0.387 1.00 96.31 106 PHE A O 1
ATOM 889 N N . VAL A 1 107 ? -4.934 -4.946 -1.279 1.00 95.94 107 VAL A N 1
ATOM 890 C CA . VAL A 1 107 ? -4.959 -3.894 -0.247 1.00 95.94 107 VAL A CA 1
ATOM 891 C C . VAL A 1 107 ? -6.307 -3.162 -0.226 1.00 95.94 107 VAL A C 1
ATOM 893 O O . VAL A 1 107 ? -6.844 -2.901 0.857 1.00 95.94 107 VAL A O 1
ATOM 896 N N . ILE A 1 108 ? -6.895 -2.871 -1.390 1.00 96.62 108 ILE A N 1
ATOM 897 C CA . ILE A 1 108 ? -8.215 -2.227 -1.496 1.00 96.62 108 ILE A CA 1
ATOM 898 C C . ILE A 1 108 ? -9.307 -3.137 -0.930 1.00 96.62 108 ILE A C 1
ATOM 900 O O . ILE A 1 108 ? -10.090 -2.698 -0.086 1.00 96.62 108 ILE A O 1
ATOM 904 N N . LEU A 1 109 ? -9.347 -4.409 -1.337 1.00 97.88 109 LEU A N 1
ATOM 905 C CA . LEU A 1 109 ? -10.347 -5.366 -0.853 1.00 97.88 109 LEU A CA 1
ATOM 906 C C . LEU A 1 109 ? -10.254 -5.553 0.663 1.00 97.88 109 LEU A C 1
ATOM 908 O O . LEU A 1 109 ? -11.268 -5.478 1.359 1.00 97.88 109 LEU A O 1
ATOM 912 N N . MET A 1 110 ? -9.041 -5.706 1.195 1.00 97.44 110 MET A N 1
ATOM 913 C CA . MET A 1 110 ? -8.820 -5.792 2.639 1.00 97.44 110 MET A CA 1
ATOM 914 C C . MET A 1 110 ? -9.285 -4.529 3.365 1.00 97.44 110 MET A C 1
ATOM 916 O O . MET A 1 110 ? -9.940 -4.618 4.405 1.00 97.44 110 MET A O 1
ATOM 920 N N . SER A 1 111 ? -9.015 -3.350 2.802 1.00 96.88 111 SER A N 1
ATOM 921 C CA . SER A 1 111 ? -9.476 -2.077 3.365 1.00 96.88 111 SER A CA 1
ATOM 922 C C . SER A 1 111 ? -11.001 -2.002 3.413 1.00 96.88 111 SER A C 1
ATOM 924 O O . SER A 1 111 ? -11.563 -1.581 4.426 1.00 96.88 111 SER A O 1
ATOM 926 N N . LEU A 1 112 ? -11.689 -2.425 2.349 1.00 96.81 112 LEU A N 1
ATOM 927 C CA . LEU A 1 112 ? -13.153 -2.447 2.287 1.00 96.81 112 LEU A CA 1
ATOM 928 C C . LEU A 1 112 ? -13.745 -3.408 3.320 1.00 96.81 112 LEU A C 1
ATOM 930 O O . LEU A 1 112 ? -14.656 -3.025 4.056 1.00 96.81 112 LEU A O 1
ATOM 934 N N . ILE A 1 113 ? -13.188 -4.615 3.432 1.00 97.88 113 ILE A N 1
ATOM 935 C CA . ILE A 1 113 ? -13.623 -5.621 4.409 1.00 97.88 113 ILE A CA 1
ATOM 936 C C . ILE A 1 113 ? -13.475 -5.080 5.834 1.00 97.88 113 ILE A C 1
ATOM 938 O O . ILE A 1 113 ? -14.430 -5.103 6.611 1.00 97.88 113 ILE A O 1
ATOM 942 N N . ILE A 1 114 ? -12.306 -4.536 6.182 1.00 97.00 114 ILE A N 1
ATOM 943 C CA . ILE A 1 114 ? -12.040 -4.027 7.535 1.00 97.00 114 ILE A CA 1
ATOM 944 C C . ILE A 1 114 ? -12.943 -2.836 7.868 1.00 97.00 114 ILE A C 1
ATOM 946 O O . ILE A 1 114 ? -13.496 -2.776 8.971 1.00 97.00 114 ILE A O 1
ATOM 950 N N . ASN A 1 115 ? -13.142 -1.904 6.933 1.00 96.44 115 ASN A N 1
ATOM 951 C CA . ASN A 1 115 ? -14.068 -0.788 7.136 1.00 96.44 115 ASN A CA 1
ATOM 952 C C . ASN A 1 115 ? -15.513 -1.275 7.308 1.00 96.44 115 ASN A C 1
ATOM 954 O O . ASN A 1 115 ? -16.209 -0.786 8.199 1.00 96.44 115 ASN A O 1
ATOM 958 N N . GLY A 1 116 ? -15.944 -2.272 6.530 1.00 96.69 116 GLY A N 1
ATOM 959 C CA . GLY A 1 116 ? -17.260 -2.896 6.672 1.00 96.69 116 GLY A CA 1
ATOM 960 C C . GLY A 1 116 ? -17.464 -3.513 8.057 1.00 96.69 116 GLY A C 1
ATOM 961 O O . GLY A 1 116 ? -18.448 -3.213 8.734 1.00 96.69 116 GLY A O 1
ATOM 962 N N . ILE A 1 117 ? -16.496 -4.299 8.538 1.00 95.88 117 ILE A N 1
ATOM 963 C CA . ILE A 1 117 ? -16.542 -4.887 9.887 1.00 95.88 117 ILE A CA 1
ATOM 964 C C . ILE A 1 117 ? -16.560 -3.788 10.960 1.00 95.88 117 ILE A C 1
ATOM 966 O O . ILE A 1 117 ? -17.328 -3.865 11.922 1.00 95.88 117 ILE A O 1
ATOM 970 N N . THR A 1 118 ? -15.730 -2.755 10.801 1.00 95.44 118 THR A N 1
ATOM 971 C CA . THR A 1 118 ? -15.666 -1.619 11.735 1.00 95.44 118 THR A CA 1
ATOM 972 C C . THR A 1 118 ? -17.010 -0.904 11.823 1.00 95.44 118 THR A C 1
ATOM 974 O O . THR A 1 118 ? -17.479 -0.632 12.9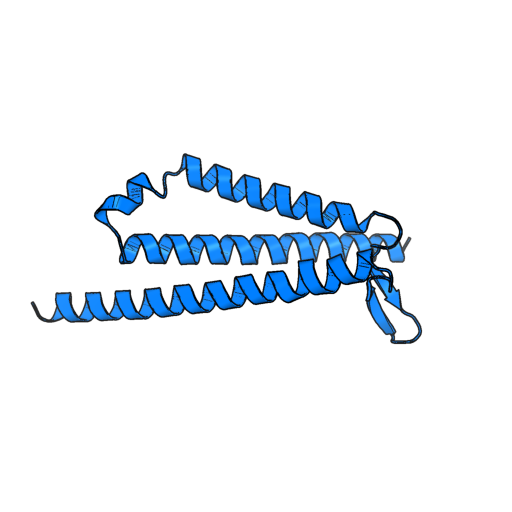28 1.00 95.44 118 THR A O 1
ATOM 977 N N . LEU A 1 119 ? -17.666 -0.662 10.685 1.00 95.25 119 LEU A N 1
ATOM 978 C CA . LEU A 1 119 ? -18.992 -0.050 10.624 1.00 95.25 119 LEU A CA 1
ATOM 979 C C . LEU A 1 119 ? -20.036 -0.902 11.354 1.00 95.25 119 LEU A C 1
ATOM 981 O O . LEU A 1 119 ? -20.774 -0.376 12.184 1.00 95.25 119 LEU A O 1
ATOM 985 N N . VAL A 1 120 ? -20.070 -2.214 11.106 1.00 94.44 120 VAL A N 1
ATOM 986 C CA . VAL A 1 120 ? -21.011 -3.127 11.779 1.00 94.44 120 VAL A CA 1
ATOM 987 C C . VAL A 1 120 ? -20.818 -3.098 13.297 1.00 94.44 120 VAL A C 1
ATOM 989 O O . VAL A 1 120 ? -21.794 -2.944 14.034 1.00 94.44 120 VAL A O 1
ATOM 992 N N . LYS A 1 121 ? -19.571 -3.180 13.780 1.00 91.62 121 LYS A N 1
ATOM 993 C CA . LYS A 1 121 ? -19.273 -3.103 15.220 1.00 91.62 121 LYS A CA 1
ATOM 994 C C . LYS A 1 121 ? -19.666 -1.759 15.823 1.00 91.62 121 LYS A C 1
ATOM 996 O O . LYS A 1 121 ? -20.251 -1.722 16.903 1.00 91.62 121 LYS A O 1
ATOM 1001 N N . PHE A 1 122 ? -19.380 -0.667 15.122 1.00 90.56 122 PHE A N 1
ATOM 1002 C CA . PHE A 1 122 ? -19.737 0.674 15.568 1.00 90.56 122 PHE A CA 1
ATOM 1003 C C . PHE A 1 122 ? -21.259 0.851 15.683 1.00 90.56 122 PHE A C 1
ATOM 1005 O O . PHE A 1 122 ? -21.756 1.356 16.691 1.00 90.56 122 PHE A O 1
ATOM 1012 N N . LEU A 1 123 ? -22.021 0.370 14.695 1.00 91.06 123 LEU A N 1
ATOM 1013 C CA . LEU A 1 123 ? -23.485 0.401 14.723 1.00 91.06 123 LEU A CA 1
ATOM 1014 C C . LEU A 1 123 ? -24.068 -0.481 15.836 1.00 91.06 123 LEU A C 1
ATOM 1016 O O . LEU A 1 123 ? -25.039 -0.080 16.478 1.00 91.06 123 LEU A O 1
ATOM 1020 N N . ALA A 1 124 ? -23.479 -1.652 16.095 1.00 89.12 124 ALA A N 1
ATOM 1021 C CA . ALA A 1 124 ? -23.889 -2.521 17.198 1.00 89.12 124 ALA A CA 1
ATOM 1022 C C . ALA A 1 124 ? -23.672 -1.847 18.563 1.00 89.12 124 ALA A C 1
ATOM 1024 O O . ALA A 1 124 ? -24.582 -1.835 19.389 1.00 89.12 124 ALA A O 1
ATOM 1025 N N . PHE A 1 125 ? -22.514 -1.211 18.770 1.00 85.62 125 PHE A N 1
ATOM 1026 C CA . PHE A 1 125 ? -22.218 -0.465 19.996 1.00 85.62 125 PHE A CA 1
ATOM 1027 C C . PHE A 1 125 ? -23.195 0.702 20.214 1.00 85.62 125 PHE A C 1
ATOM 1029 O O . PHE A 1 125 ? -23.730 0.869 21.310 1.00 85.62 125 PHE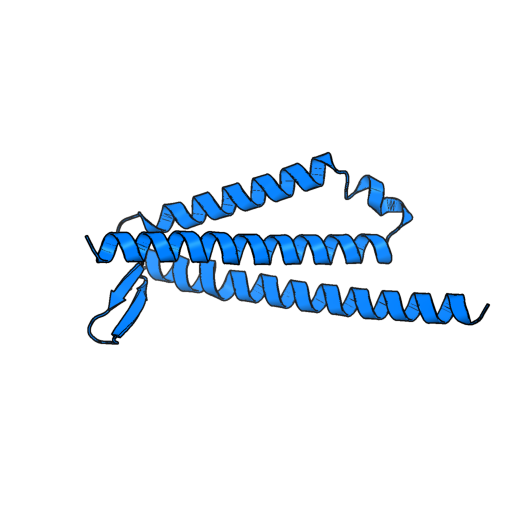 A O 1
ATOM 1036 N N . LYS A 1 126 ? -23.512 1.463 19.154 1.00 84.88 126 LYS A N 1
ATOM 1037 C CA . LYS A 1 126 ? -24.487 2.565 19.221 1.00 84.88 126 LYS A CA 1
ATOM 1038 C C . LYS A 1 126 ? -25.879 2.092 19.655 1.00 84.88 126 LYS A C 1
ATOM 1040 O O . LYS A 1 126 ? -26.524 2.777 20.443 1.00 84.88 126 LYS A O 1
ATOM 1045 N N . LYS A 1 127 ? -26.348 0.940 19.157 1.00 79.00 127 LYS A N 1
ATOM 1046 C CA . LYS A 1 127 ? -27.655 0.377 19.546 1.00 79.00 127 LYS A CA 1
ATOM 1047 C C . LYS A 1 127 ? -27.717 0.035 21.037 1.00 79.00 127 LYS A C 1
ATOM 1049 O O . LYS A 1 127 ? -28.741 0.290 21.653 1.00 79.00 127 LYS A O 1
ATOM 1054 N N . VAL A 1 128 ? -26.636 -0.494 21.612 1.00 79.06 128 VAL A N 1
ATOM 1055 C CA . VAL A 1 128 ? -26.583 -0.850 23.042 1.00 79.06 128 VAL A CA 1
ATOM 1056 C C . VAL A 1 128 ? -26.604 0.398 23.931 1.00 79.06 128 VAL A C 1
ATOM 1058 O O . VAL A 1 128 ? -27.378 0.442 24.878 1.00 79.06 128 VAL A O 1
ATOM 1061 N N . CYS A 1 129 ? -25.822 1.434 23.609 1.00 64.19 129 CYS A N 1
ATOM 1062 C CA . CYS A 1 129 ? -25.776 2.662 24.418 1.00 64.19 129 CYS A CA 1
ATOM 1063 C C . CYS A 1 129 ? -27.034 3.542 24.332 1.00 64.19 129 CYS A C 1
ATOM 1065 O O . CYS A 1 129 ? -27.237 4.348 25.226 1.00 64.19 129 CYS A O 1
ATOM 1067 N N . MET A 1 130 ? -27.850 3.436 23.277 1.00 57.81 130 MET A N 1
ATOM 1068 C CA . MET A 1 130 ? -29.093 4.220 23.133 1.00 57.81 130 MET A CA 1
ATOM 1069 C C . MET A 1 130 ? -30.331 3.524 23.728 1.00 57.81 130 MET A C 1
ATOM 1071 O O . MET A 1 130 ? -31.414 4.101 23.711 1.00 57.81 130 MET A O 1
ATOM 1075 N N . HIS A 1 131 ? -30.194 2.278 24.194 1.00 50.84 131 HIS A N 1
ATOM 1076 C CA . HIS A 1 131 ? -31.252 1.520 24.876 1.00 50.84 131 HIS A CA 1
ATOM 1077 C C . HIS A 1 131 ? -31.095 1.505 26.411 1.00 50.84 131 HIS A C 1
ATOM 1079 O O . HIS A 1 131 ? -31.838 0.791 27.084 1.00 50.84 131 HIS A O 1
ATOM 1085 N N . VAL A 1 132 ? -30.146 2.280 26.945 1.00 47.41 132 VAL A N 1
ATOM 1086 C CA . VAL A 1 132 ? -29.973 2.590 28.375 1.00 47.41 132 VAL A CA 1
ATOM 1087 C C . VAL A 1 132 ? -30.377 4.040 28.588 1.00 47.41 132 VAL A C 1
ATOM 1089 O O . VAL A 1 132 ? -31.096 4.300 29.574 1.00 47.41 132 VAL A O 1
#

InterPro domains:
  IPR017452 GPCR, rhodopsin-like, 7TM [PS50262] (1-132)
  IPR019430 7TM GPCR, serpentine receptor class x (Srx) [PF10328] (11-127)

Radius of gyration: 19.81 Å; chains: 1; bounding box: 48×25×60 Å

Organism: Toxocara canis (NCBI:txid6265)

pLDDT: mean 86.12, std 10.45, range [47.41, 97.88]

Foldseek 3Di:
DVFVVVQVVVLVVQLVLQLVLLVLLVVLVLLLCCLPPVPCSCVVDPPVVVVVVSVVSSVVSVVLSVLCPDPQLPFGQDPVVRDTAGRPDPNRCCSPVPVRPVVSVVSNVSSVVSNVVSVVSVVVVVVVVVVD

Secondary structure (DSSP, 8-state):
-HHHHHHHHHHHHHHHHHHHHHHHHHHHHHHHHHHH-HHHHHHHS-HHHHHHHHHHHHHHHHHHHHGGGSTT--EEEETTTTEEEE-SSHHHHIIIIIIIIIHHHHHHHHHHHHHHHHHHHHHHHHHHHT--

Sequence (132 aa):
MSIIIFSTQHFEAYFLFSSHTLIGLLLAINRFCAVAIPTKYNAIFNRRFVIKIVIGSWILMLIVCALYHIDGCHYNFDRITYRWQFEDTLCGRILGEYAEYYFSLFVILMSLIINGITLVKFLAFKKVCMHV